Protein AF-A0A1F6DZS0-F1 (afdb_monomer_lite)

pLDDT: mean 93.01, std 6.62, range [64.44, 98.12]

Foldseek 3Di:
DDPVVVVVVQVPDPPDPDDDDDDDLVRVLVCVQVVVPVQQEAEDAQVCVVHDDRCPVPPHHYDHDYDPDPDDPVVVVVVVVVVVVVVVVD

Sequence (90 aa):
MSLDERRIILSAIRYVDEIFEYDTEAELYDTLKKNEYGFDIRIIGADWKGKPYTGHDLPIEVYFNSRNHDFSTTALRERIYEAEKARKTA

Structure (mmCIF, N/CA/C/O backbone):
data_AF-A0A1F6DZS0-F1
#
_entry.id   AF-A0A1F6DZS0-F1
#
loop_
_atom_site.group_PDB
_atom_site.id
_atom_site.type_symbol
_atom_site.label_atom_id
_atom_site.label_alt_id
_atom_site.label_comp_id
_atom_site.label_asym_id
_atom_site.label_entity_id
_atom_site.label_seq_id
_atom_site.pdbx_PDB_ins_code
_atom_site.Cartn_x
_atom_site.Cartn_y
_atom_site.Cartn_z
_atom_site.occupancy
_atom_site.B_iso_or_equiv
_atom_site.auth_seq_id
_atom_site.auth_comp_id
_atom_site.auth_asym_id
_atom_site.auth_atom_id
_atom_site.pdbx_PDB_model_num
ATOM 1 N N . MET A 1 1 ? 3.480 5.641 -13.762 1.00 83.25 1 MET A N 1
ATOM 2 C CA . MET A 1 1 ? 2.096 5.154 -13.734 1.00 83.25 1 MET A CA 1
ATOM 3 C C . MET A 1 1 ? 1.277 6.181 -12.985 1.00 83.25 1 MET A C 1
ATOM 5 O O . MET A 1 1 ? 1.615 6.455 -11.835 1.00 83.25 1 MET A O 1
ATOM 9 N N . SER A 1 2 ? 0.307 6.807 -13.640 1.00 96.00 2 SER A N 1
ATOM 10 C CA . SER A 1 2 ? -0.620 7.739 -12.996 1.00 96.00 2 SER A CA 1
ATOM 11 C C . SER A 1 2 ? -1.585 6.996 -12.059 1.00 96.00 2 SER A C 1
ATOM 13 O O . SER A 1 2 ? -1.582 5.763 -11.977 1.00 96.00 2 SER A O 1
ATOM 15 N N . LEU A 1 3 ? -2.395 7.739 -11.303 1.00 95.25 3 LEU A N 1
ATOM 16 C CA . LEU A 1 3 ? -3.498 7.160 -10.533 1.00 95.25 3 LEU A CA 1
ATOM 17 C C . LEU A 1 3 ? -4.521 6.489 -11.465 1.00 95.25 3 LEU A C 1
ATOM 19 O O . LEU A 1 3 ? -4.853 5.326 -11.247 1.00 95.25 3 LEU A O 1
ATOM 23 N N . ASP A 1 4 ? -4.899 7.161 -12.553 1.00 96.81 4 ASP A N 1
ATOM 24 C CA . ASP A 1 4 ? -5.858 6.645 -13.539 1.00 96.81 4 ASP A CA 1
ATOM 25 C C . ASP A 1 4 ? -5.400 5.323 -14.165 1.00 96.81 4 ASP A C 1
ATOM 27 O O . ASP A 1 4 ? -6.163 4.362 -14.243 1.00 96.81 4 ASP A O 1
ATOM 31 N N . GLU A 1 5 ? -4.124 5.228 -14.553 1.00 97.69 5 GLU A N 1
ATOM 32 C CA . GLU A 1 5 ? -3.555 3.997 -15.112 1.00 97.69 5 GLU A CA 1
ATOM 33 C C . GLU A 1 5 ? -3.600 2.843 -14.100 1.00 97.69 5 GLU A C 1
ATOM 35 O O . GLU A 1 5 ? -3.936 1.715 -14.462 1.00 97.69 5 GLU A O 1
ATOM 40 N N . ARG A 1 6 ? -3.310 3.113 -12.817 1.00 97.00 6 ARG A N 1
ATOM 41 C CA . ARG A 1 6 ? -3.423 2.103 -11.751 1.00 97.00 6 ARG A CA 1
ATOM 42 C C . ARG A 1 6 ? -4.862 1.635 -11.578 1.00 97.00 6 ARG A C 1
ATOM 44 O O . ARG A 1 6 ? -5.082 0.435 -11.433 1.00 97.00 6 ARG A O 1
ATOM 51 N N . ARG A 1 7 ? -5.825 2.561 -11.618 1.00 97.31 7 ARG A N 1
ATOM 52 C CA . ARG A 1 7 ? -7.253 2.249 -11.494 1.00 97.31 7 ARG A CA 1
ATOM 53 C C . ARG A 1 7 ? -7.718 1.334 -12.625 1.00 97.31 7 ARG A C 1
ATOM 55 O O . ARG A 1 7 ? -8.378 0.341 -12.346 1.00 97.31 7 ARG A O 1
ATOM 62 N N . ILE A 1 8 ? -7.308 1.614 -13.865 1.00 97.25 8 ILE A N 1
ATOM 63 C CA . ILE A 1 8 ? -7.606 0.773 -15.039 1.00 97.25 8 ILE A CA 1
ATOM 64 C C . ILE A 1 8 ? -7.005 -0.631 -14.889 1.00 97.25 8 ILE A C 1
ATOM 66 O O . ILE A 1 8 ? -7.658 -1.627 -15.190 1.00 97.25 8 ILE A O 1
ATOM 70 N N . ILE A 1 9 ? -5.757 -0.732 -14.423 1.00 97.38 9 ILE A N 1
ATOM 71 C CA . ILE A 1 9 ? -5.097 -2.032 -14.238 1.00 97.38 9 ILE A CA 1
ATOM 72 C C . ILE A 1 9 ? -5.812 -2.857 -13.162 1.00 97.38 9 ILE A C 1
ATOM 74 O O . ILE A 1 9 ? -6.040 -4.048 -13.364 1.00 97.38 9 ILE A O 1
ATOM 78 N N . LEU A 1 10 ? -6.168 -2.239 -12.032 1.00 97.56 10 LEU A N 1
ATOM 79 C CA . LEU A 1 10 ? -6.870 -2.913 -10.938 1.00 97.56 10 LEU A CA 1
ATOM 80 C C . LEU A 1 10 ? -8.287 -3.335 -11.340 1.00 97.56 10 LEU A C 1
ATOM 82 O O . LEU A 1 10 ? -8.681 -4.458 -11.035 1.00 97.56 10 LEU A O 1
ATOM 86 N N . SER A 1 11 ? -9.022 -2.487 -12.065 1.00 97.38 11 SER A N 1
ATOM 87 C CA . SER A 1 11 ? -10.392 -2.793 -12.496 1.00 97.38 11 SER A CA 1
ATOM 88 C C . SER A 1 11 ? -10.466 -3.907 -13.543 1.00 97.38 11 SER A C 1
ATOM 90 O O . SER A 1 11 ? -11.516 -4.516 -13.722 1.00 97.38 11 SER A O 1
ATOM 92 N N . ALA A 1 12 ? -9.356 -4.218 -14.217 1.00 97.81 12 ALA A N 1
ATOM 93 C CA . ALA A 1 12 ? -9.264 -5.351 -15.134 1.00 97.81 12 ALA A CA 1
ATOM 94 C C . ALA A 1 12 ? -9.073 -6.708 -14.420 1.00 97.81 12 ALA A C 1
ATOM 96 O O . ALA A 1 12 ? -9.107 -7.759 -15.066 1.00 97.81 12 ALA A O 1
ATOM 97 N N . ILE A 1 13 ? -8.844 -6.723 -13.101 1.00 98.06 13 ILE A N 1
ATOM 98 C CA . ILE A 1 13 ? -8.649 -7.955 -12.331 1.00 98.06 13 ILE A CA 1
ATOM 99 C C . ILE A 1 13 ? -10.014 -8.540 -11.958 1.00 98.06 13 ILE A C 1
ATOM 101 O O . ILE A 1 13 ? -10.764 -7.943 -11.198 1.00 98.06 13 ILE A O 1
ATOM 105 N N . ARG A 1 14 ? -10.297 -9.775 -12.396 1.00 98.12 14 ARG A N 1
ATOM 106 C CA . ARG A 1 14 ? -11.588 -10.467 -12.169 1.00 98.12 14 ARG A CA 1
ATOM 107 C C . ARG A 1 14 ? -12.036 -10.638 -10.708 1.00 98.12 14 ARG A C 1
ATOM 109 O O . ARG A 1 14 ? -13.144 -11.097 -10.480 1.00 98.12 14 ARG A O 1
ATOM 116 N N . TYR A 1 15 ? -11.139 -10.404 -9.754 1.00 97.56 15 TYR A N 1
ATOM 117 C CA . TYR A 1 15 ? -11.371 -10.568 -8.316 1.00 97.56 15 TYR A CA 1
ATOM 118 C C . TYR A 1 15 ? -11.504 -9.226 -7.583 1.00 97.56 15 TYR A C 1
ATOM 120 O O . TYR A 1 15 ? -11.493 -9.206 -6.358 1.00 97.56 15 TYR A O 1
ATOM 128 N N . VAL A 1 16 ? -11.513 -8.111 -8.317 1.00 97.38 16 VAL A N 1
ATOM 129 C CA . VAL A 1 16 ? -11.663 -6.765 -7.766 1.00 97.38 16 VAL A CA 1
ATOM 130 C C . VAL A 1 16 ? -13.061 -6.279 -8.116 1.00 97.38 16 VAL A C 1
ATOM 132 O O . VAL A 1 16 ? -13.333 -5.979 -9.275 1.00 97.38 16 VAL A O 1
ATOM 135 N N . ASP A 1 17 ? -13.931 -6.207 -7.112 1.00 96.56 17 ASP A N 1
ATOM 136 C CA . ASP A 1 17 ? -15.293 -5.690 -7.270 1.00 96.56 17 ASP A CA 1
ATOM 137 C C . ASP A 1 17 ? -15.321 -4.156 -7.205 1.00 96.56 17 ASP A C 1
ATOM 139 O O . ASP A 1 17 ? -15.922 -3.498 -8.054 1.00 96.56 17 ASP A O 1
ATOM 143 N N . GLU A 1 18 ? -14.618 -3.573 -6.228 1.00 96.06 18 GLU A N 1
ATOM 144 C CA . GLU A 1 18 ? -14.621 -2.133 -5.967 1.00 96.06 18 GLU A CA 1
ATOM 145 C C . GLU A 1 18 ? -13.215 -1.586 -5.681 1.00 96.06 18 GLU A C 1
ATOM 147 O O . GLU A 1 18 ? -12.342 -2.271 -5.144 1.00 96.06 18 GLU A O 1
ATOM 152 N N . ILE A 1 19 ? -12.997 -0.319 -6.053 1.00 96.00 19 ILE A N 1
ATOM 153 C CA . ILE A 1 19 ? -11.748 0.415 -5.819 1.00 96.00 19 ILE A CA 1
ATOM 154 C C . ILE A 1 19 ? -12.091 1.751 -5.169 1.00 96.00 19 ILE A C 1
ATOM 156 O O . ILE A 1 19 ? -12.676 2.631 -5.816 1.00 96.00 19 ILE A O 1
ATOM 160 N N . PHE A 1 20 ? -11.653 1.916 -3.924 1.00 95.06 20 PHE A N 1
ATOM 161 C CA . PHE A 1 20 ? -11.645 3.198 -3.232 1.00 95.06 20 PHE A CA 1
ATOM 162 C C . PHE A 1 20 ? -10.228 3.782 -3.212 1.00 95.06 20 PHE A C 1
ATOM 164 O O . PHE A 1 20 ? -9.230 3.058 -3.261 1.00 95.06 20 PHE A O 1
ATOM 171 N N . GLU A 1 21 ? -10.146 5.104 -3.169 1.00 95.44 21 GLU A N 1
ATOM 172 C CA . GLU A 1 21 ? -8.896 5.859 -3.149 1.00 95.44 21 GLU A CA 1
ATOM 173 C C . GLU A 1 21 ? -8.807 6.632 -1.834 1.00 95.44 21 GLU A C 1
ATOM 175 O O . GLU A 1 21 ? -9.825 7.048 -1.284 1.00 95.44 21 GLU A O 1
ATOM 180 N N . TYR A 1 22 ? -7.590 6.803 -1.333 1.00 95.56 22 TYR A N 1
ATOM 181 C CA . TYR A 1 22 ? -7.283 7.589 -0.143 1.00 95.56 22 TYR A CA 1
ATOM 182 C C . TYR A 1 22 ? -5.931 8.274 -0.354 1.00 95.56 22 TYR A C 1
ATOM 184 O O . TYR A 1 22 ? -5.074 7.739 -1.068 1.00 95.56 22 TYR A O 1
ATOM 192 N N . ASP A 1 23 ? -5.742 9.448 0.242 1.00 96.12 23 ASP A N 1
ATOM 193 C CA . ASP A 1 23 ? -4.516 10.239 0.094 1.00 96.12 23 ASP A CA 1
ATOM 194 C C . ASP A 1 23 ? -3.566 10.022 1.277 1.00 96.12 23 ASP A C 1
ATOM 196 O O . ASP A 1 23 ? -2.347 9.937 1.114 1.00 96.12 23 ASP A O 1
ATOM 200 N N . THR A 1 24 ? -4.116 9.857 2.485 1.00 97.50 24 THR A N 1
ATOM 201 C CA . THR A 1 24 ? -3.311 9.741 3.710 1.00 97.50 24 THR A CA 1
ATOM 202 C C . THR A 1 24 ? -3.600 8.479 4.521 1.00 97.50 24 THR A C 1
ATOM 204 O O . THR A 1 24 ? -4.692 7.915 4.494 1.00 97.50 24 THR A O 1
ATOM 207 N N . GLU A 1 25 ? -2.618 8.048 5.319 1.00 96.56 25 GLU A N 1
ATOM 208 C CA . GLU A 1 25 ? -2.7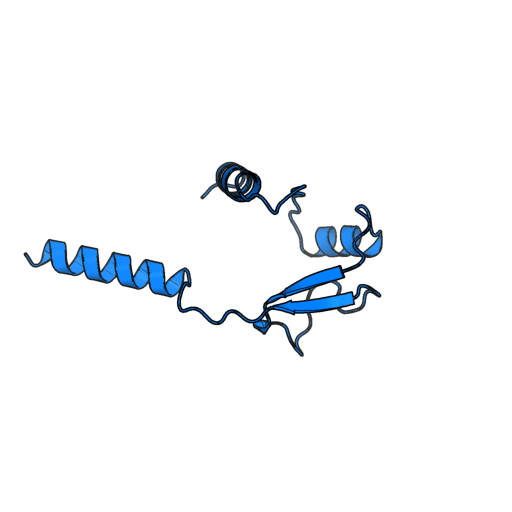97 6.937 6.268 1.00 96.56 25 GLU A CA 1
ATOM 209 C C . GLU A 1 25 ? -3.866 7.243 7.333 1.00 96.56 25 GLU A C 1
ATOM 211 O O . GLU A 1 25 ? -4.519 6.329 7.831 1.00 96.56 25 GLU A O 1
ATOM 216 N N . ALA A 1 26 ? -4.075 8.523 7.667 1.00 97.12 26 ALA A N 1
ATOM 217 C CA . ALA A 1 26 ? -5.131 8.947 8.584 1.00 97.12 26 ALA A CA 1
ATOM 218 C C . ALA A 1 26 ? -6.527 8.741 7.976 1.00 97.12 26 ALA A C 1
ATOM 220 O O . ALA A 1 26 ? -7.408 8.211 8.648 1.00 97.12 26 ALA A O 1
ATOM 221 N N . GLU A 1 27 ? -6.711 9.078 6.696 1.00 97.25 27 GLU A N 1
ATOM 222 C CA . GLU A 1 27 ? -7.962 8.810 5.974 1.00 97.25 27 GLU A CA 1
ATOM 223 C C . GLU A 1 27 ? -8.251 7.311 5.896 1.00 97.25 27 GLU A C 1
ATOM 225 O O . GLU A 1 27 ? -9.356 6.881 6.221 1.00 97.25 27 GLU A O 1
ATOM 230 N N . LEU A 1 28 ? -7.243 6.497 5.553 1.00 96.44 28 LEU A N 1
ATOM 231 C CA . LEU A 1 28 ? -7.387 5.041 5.552 1.00 96.44 28 LEU A CA 1
ATOM 232 C C . LEU A 1 28 ? -7.798 4.519 6.935 1.00 96.44 28 LEU A C 1
ATOM 234 O O . LEU A 1 28 ? -8.682 3.669 7.038 1.00 96.44 28 LEU A O 1
ATOM 238 N N . TYR A 1 29 ? -7.163 5.016 7.999 1.00 97.19 29 TYR A N 1
ATOM 239 C CA . TYR A 1 29 ? -7.501 4.630 9.365 1.00 97.19 29 TYR A CA 1
ATOM 240 C C . TYR A 1 29 ? -8.953 4.971 9.710 1.00 97.19 29 TYR A C 1
ATOM 242 O O . TYR A 1 29 ? -9.669 4.121 10.238 1.00 97.19 29 TYR A O 1
ATOM 250 N N . ASP A 1 30 ? -9.406 6.180 9.379 1.00 97.00 30 ASP A N 1
ATOM 251 C CA . ASP A 1 30 ? -10.771 6.622 9.657 1.00 97.00 30 ASP A CA 1
ATOM 252 C C . ASP A 1 30 ? -11.810 5.811 8.876 1.00 97.00 30 ASP A C 1
ATOM 254 O O . ASP A 1 30 ? -12.823 5.406 9.454 1.00 97.00 30 ASP A O 1
ATOM 258 N N . THR A 1 31 ? -11.550 5.506 7.604 1.00 96.31 31 THR A N 1
ATOM 259 C CA . THR A 1 31 ? -12.409 4.642 6.781 1.00 96.31 31 THR A CA 1
ATOM 260 C C . THR A 1 31 ? -12.499 3.223 7.349 1.00 96.31 31 THR A C 1
ATOM 262 O O . THR A 1 31 ? -13.598 2.673 7.460 1.00 96.31 31 THR A O 1
ATOM 265 N N . LEU A 1 32 ? -11.372 2.635 7.774 1.00 96.06 32 LEU A N 1
ATOM 266 C CA . LEU A 1 32 ? -11.355 1.319 8.426 1.00 96.06 32 LEU A CA 1
ATOM 267 C C . LEU A 1 32 ? -12.101 1.345 9.765 1.00 96.06 32 LEU A C 1
ATOM 269 O O . LEU A 1 32 ? -12.883 0.445 10.057 1.00 96.06 32 LEU A O 1
ATOM 273 N N . LYS A 1 33 ? -11.896 2.389 10.572 1.00 96.50 33 LYS A N 1
ATOM 274 C CA . LYS A 1 33 ? -12.505 2.533 11.900 1.00 96.50 33 LYS A CA 1
ATOM 275 C C . LYS A 1 33 ? -14.019 2.702 11.838 1.00 96.50 33 LYS A C 1
ATOM 277 O O . LYS A 1 33 ? -14.731 2.129 12.658 1.00 96.50 33 LYS A O 1
ATOM 282 N N . LYS A 1 34 ? -14.513 3.499 10.891 1.00 96.19 34 LYS A N 1
ATOM 283 C CA . LYS A 1 34 ? -15.953 3.656 10.630 1.00 96.19 34 LYS A CA 1
ATOM 284 C C . LYS A 1 34 ? -16.554 2.439 9.931 1.00 96.19 34 LYS A C 1
ATOM 286 O O . LYS A 1 34 ? -17.774 2.325 9.877 1.00 96.19 34 LYS A O 1
ATOM 291 N N . ASN A 1 35 ? -15.701 1.563 9.405 1.00 93.31 35 ASN A N 1
ATOM 292 C CA . ASN A 1 35 ? -16.066 0.419 8.595 1.00 93.31 35 ASN A CA 1
ATOM 293 C C . ASN A 1 35 ? -16.991 0.799 7.425 1.00 93.31 35 ASN A C 1
ATOM 295 O O . ASN A 1 35 ? -18.011 0.151 7.200 1.00 93.31 35 ASN A O 1
ATOM 299 N N . GLU A 1 36 ? -16.647 1.875 6.703 1.00 91.88 36 GLU A N 1
ATOM 300 C CA . GLU A 1 36 ? -17.534 2.518 5.709 1.00 91.88 36 GLU A CA 1
ATOM 301 C C . GLU A 1 36 ? -18.012 1.556 4.607 1.00 91.88 36 GLU A C 1
ATOM 303 O O . GLU A 1 36 ? -19.093 1.749 4.056 1.00 91.88 36 GLU A O 1
ATOM 308 N N . TYR A 1 37 ? -17.239 0.500 4.336 1.00 91.38 37 TYR A N 1
ATOM 309 C CA . TYR A 1 37 ? -17.507 -0.494 3.294 1.00 91.38 37 TYR A CA 1
ATOM 310 C C . TYR A 1 37 ? -17.788 -1.907 3.834 1.00 91.38 37 TYR A C 1
ATOM 312 O O . TYR A 1 37 ? -17.891 -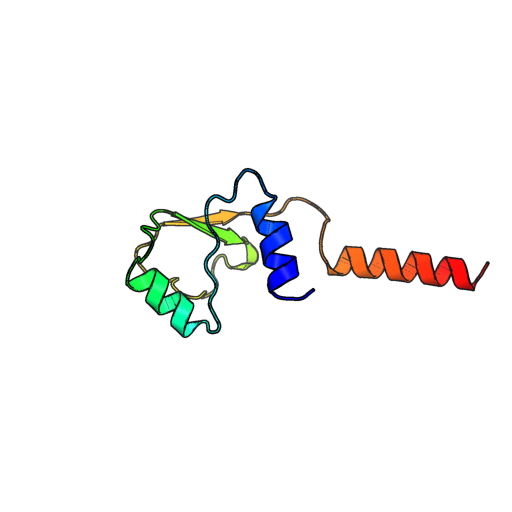2.843 3.048 1.00 91.38 37 TYR A O 1
ATOM 320 N N . GLY A 1 38 ? -17.904 -2.093 5.155 1.00 93.50 38 GLY A N 1
ATOM 321 C CA . GLY A 1 38 ? -18.199 -3.411 5.734 1.00 93.50 38 GLY A CA 1
ATOM 322 C C . GLY A 1 38 ? -17.055 -4.428 5.602 1.00 93.50 38 GLY A C 1
ATOM 323 O O . GLY A 1 38 ? -17.276 -5.568 5.213 1.00 93.50 38 GLY A O 1
ATOM 324 N N . PHE A 1 39 ? -15.823 -4.030 5.911 1.00 93.94 39 PHE A N 1
ATOM 325 C CA . PHE A 1 39 ? -14.655 -4.906 5.941 1.00 93.94 39 PHE A CA 1
ATOM 326 C C . PHE A 1 39 ? -14.704 -5.883 7.125 1.00 93.94 39 PHE A C 1
ATOM 328 O O . PHE A 1 39 ? -14.384 -5.521 8.257 1.00 93.94 39 PHE A O 1
ATOM 335 N N . ASP A 1 40 ? -15.029 -7.145 6.855 1.00 95.69 40 ASP A 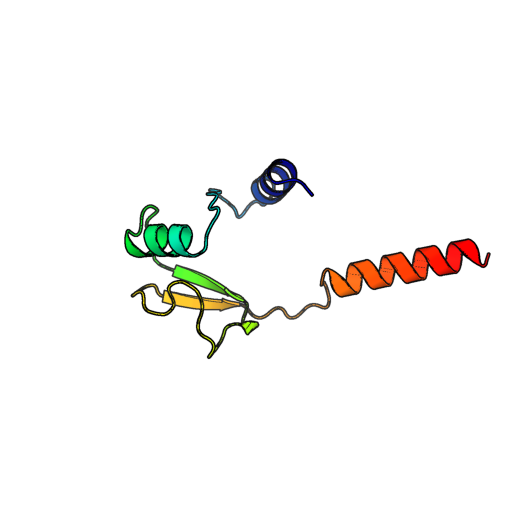N 1
ATOM 336 C CA . ASP A 1 40 ? -14.915 -8.221 7.851 1.00 95.69 40 ASP A CA 1
ATOM 337 C C . ASP A 1 40 ? -13.478 -8.756 7.950 1.00 95.69 40 ASP A C 1
ATOM 339 O O . ASP A 1 40 ? -12.959 -9.031 9.034 1.00 95.69 40 ASP A O 1
ATOM 343 N N . ILE A 1 41 ? -12.819 -8.879 6.793 1.00 96.06 41 ILE A N 1
ATOM 344 C CA . ILE A 1 41 ? -11.489 -9.465 6.650 1.00 96.06 41 ILE A CA 1
ATOM 345 C C . ILE A 1 41 ? -10.578 -8.505 5.891 1.00 96.06 41 ILE A C 1
ATOM 347 O O . ILE A 1 41 ? -10.919 -8.009 4.817 1.00 96.06 41 ILE A O 1
ATOM 351 N N . ARG A 1 42 ? -9.361 -8.315 6.403 1.00 95.56 42 ARG A N 1
ATOM 352 C CA . ARG A 1 42 ? -8.298 -7.569 5.732 1.00 95.56 42 ARG A CA 1
ATOM 353 C C . ARG A 1 42 ? -7.112 -8.466 5.414 1.00 95.56 42 ARG A C 1
ATOM 355 O O . ARG A 1 42 ? -6.585 -9.168 6.271 1.00 95.56 42 ARG A O 1
ATOM 362 N N . ILE A 1 43 ? -6.634 -8.391 4.177 1.00 95.44 43 ILE A N 1
ATOM 363 C CA . ILE A 1 43 ? -5.460 -9.139 3.723 1.00 95.44 43 ILE A CA 1
ATOM 364 C C . ILE A 1 43 ? -4.284 -8.173 3.575 1.00 95.44 43 ILE A C 1
ATOM 366 O O . ILE 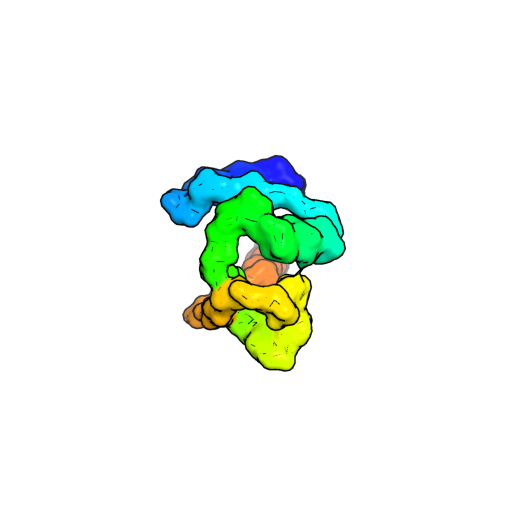A 1 43 ? -4.388 -7.160 2.886 1.00 95.44 43 ILE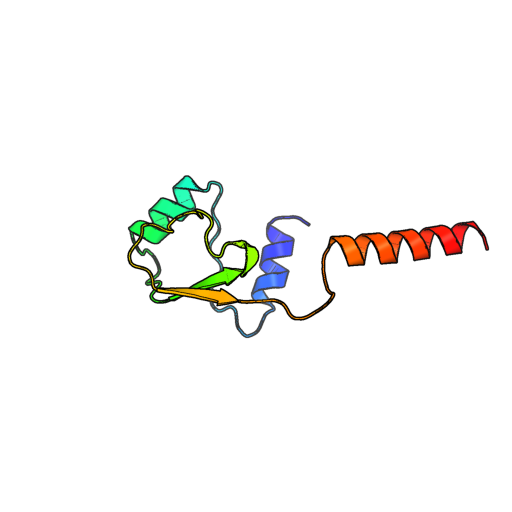 A O 1
ATOM 370 N N . ILE A 1 44 ? -3.154 -8.481 4.213 1.00 95.00 44 ILE A N 1
ATOM 371 C CA . ILE A 1 44 ? -1.927 -7.670 4.162 1.00 95.00 44 ILE A CA 1
ATOM 372 C C . ILE A 1 44 ? -0.740 -8.573 3.813 1.00 95.00 44 ILE A C 1
ATOM 374 O O . ILE A 1 44 ? -0.752 -9.772 4.080 1.00 95.00 44 ILE A O 1
ATOM 378 N N . GLY A 1 45 ? 0.308 -8.022 3.200 1.00 92.12 45 GLY A N 1
ATOM 379 C CA . GLY A 1 45 ? 1.547 -8.765 2.961 1.00 92.12 45 GLY A CA 1
ATOM 380 C C . GLY A 1 45 ? 2.199 -9.255 4.261 1.00 92.12 45 GLY A C 1
ATOM 381 O O . GLY A 1 45 ? 2.241 -8.531 5.257 1.00 92.12 45 GLY A O 1
ATOM 382 N N . ALA A 1 46 ? 2.762 -10.465 4.239 1.00 92.25 46 ALA A N 1
ATOM 383 C CA . ALA A 1 46 ? 3.416 -11.084 5.397 1.00 92.25 46 ALA A CA 1
ATOM 384 C C . ALA A 1 46 ? 4.584 -10.273 5.994 1.00 92.25 46 ALA A C 1
ATOM 386 O O . ALA A 1 46 ? 4.918 -10.461 7.161 1.00 92.25 46 ALA A O 1
ATOM 387 N N . ASP A 1 47 ? 5.144 -9.321 5.242 1.00 90.19 47 ASP A N 1
ATOM 388 C CA . ASP A 1 47 ? 6.209 -8.408 5.686 1.00 90.19 47 ASP A CA 1
ATOM 389 C C . ASP A 1 47 ? 5.808 -7.521 6.884 1.00 90.19 47 ASP A C 1
ATOM 391 O O . ASP A 1 47 ? 6.682 -7.006 7.596 1.00 90.19 47 ASP A O 1
ATOM 395 N N . TRP A 1 48 ? 4.498 -7.356 7.108 1.00 93.00 48 TRP A N 1
ATOM 396 C CA . TRP A 1 48 ? 3.905 -6.601 8.217 1.00 93.00 48 TRP A CA 1
ATOM 397 C C . TRP A 1 48 ? 3.608 -7.449 9.457 1.00 93.00 48 TRP A C 1
ATOM 399 O O . TRP A 1 48 ? 3.200 -6.915 10.487 1.00 93.00 48 TRP A O 1
ATOM 409 N N . LYS A 1 49 ? 3.821 -8.767 9.401 1.00 91.06 49 LYS A N 1
ATOM 410 C CA . LYS A 1 49 ? 3.582 -9.643 10.549 1.00 91.06 49 LYS A CA 1
ATOM 411 C C . LYS A 1 49 ? 4.507 -9.250 11.707 1.00 91.06 49 LYS A C 1
ATOM 413 O O . LYS A 1 49 ? 5.726 -9.235 11.560 1.00 91.06 49 LYS A O 1
ATOM 418 N N . GLY A 1 50 ? 3.918 -8.926 12.860 1.00 90.69 50 GLY A N 1
ATOM 419 C CA . GLY A 1 50 ? 4.652 -8.482 14.052 1.00 90.69 50 GLY A CA 1
ATOM 420 C C . GLY A 1 50 ? 5.146 -7.030 14.009 1.00 90.69 50 GLY A C 1
ATOM 421 O O . GLY A 1 50 ? 5.899 -6.630 14.893 1.00 90.69 50 GLY A O 1
ATOM 422 N N . LYS A 1 51 ? 4.738 -6.239 13.009 1.00 94.50 51 LYS A N 1
ATOM 423 C CA . LYS A 1 51 ? 5.024 -4.801 12.915 1.00 94.50 51 LYS A CA 1
ATOM 424 C C . LYS A 1 51 ? 3.720 -4.004 13.000 1.00 94.50 51 LYS A C 1
ATOM 426 O O . LYS A 1 51 ? 2.691 -4.505 12.549 1.00 94.50 51 LYS A O 1
ATOM 431 N N . PRO A 1 52 ? 3.740 -2.773 13.535 1.00 92.88 52 PRO A N 1
ATOM 432 C CA . PRO A 1 52 ? 2.575 -1.901 13.476 1.00 92.88 52 PRO A CA 1
ATOM 433 C C . PRO A 1 52 ? 2.280 -1.516 12.021 1.00 92.88 52 PRO A C 1
ATOM 435 O O . PRO A 1 52 ? 3.188 -1.164 11.270 1.00 92.88 52 PRO A O 1
ATOM 438 N N . TYR A 1 53 ? 1.008 -1.580 11.638 1.00 94.94 53 TYR A N 1
ATOM 439 C CA . TYR A 1 53 ? 0.469 -1.110 10.360 1.00 94.94 53 TYR A CA 1
ATOM 440 C C . TYR A 1 53 ? -0.811 -0.310 10.624 1.00 94.94 53 TYR A C 1
ATOM 442 O O . TYR A 1 53 ? -1.426 -0.440 11.681 1.00 94.94 53 TYR A O 1
ATOM 450 N N . THR A 1 54 ? -1.239 0.531 9.691 1.00 95.94 54 THR A N 1
ATOM 451 C CA . THR A 1 54 ? -2.436 1.371 9.861 1.00 95.94 54 THR A CA 1
ATOM 452 C C . THR A 1 54 ? -3.660 0.520 10.173 1.00 95.94 54 THR A C 1
ATOM 454 O O . THR A 1 54 ? -3.988 -0.350 9.374 1.00 95.94 54 THR A O 1
ATOM 457 N N . GLY A 1 55 ? -4.318 0.736 11.316 1.00 94.38 55 GLY A N 1
ATOM 458 C CA . GLY A 1 55 ? -5.500 -0.024 11.746 1.00 94.38 55 GLY A CA 1
ATOM 459 C C . GLY A 1 55 ? -5.214 -1.381 12.404 1.00 94.38 55 GLY A C 1
ATOM 460 O O . GLY A 1 55 ? -6.132 -2.184 12.523 1.00 94.38 55 GLY A O 1
ATOM 461 N N . HIS A 1 56 ? -3.970 -1.665 12.809 1.00 94.31 56 HIS A N 1
ATOM 462 C CA . HIS A 1 56 ? -3.600 -2.889 13.547 1.00 94.31 56 HIS A CA 1
ATOM 463 C C . HIS A 1 56 ? -4.285 -3.034 14.919 1.00 94.31 56 HIS A C 1
ATOM 465 O O . HIS A 1 56 ? -4.308 -4.124 15.483 1.00 94.31 56 HIS A O 1
ATOM 471 N N . ASP A 1 57 ? -4.799 -1.934 15.462 1.00 95.38 57 ASP A N 1
ATOM 472 C CA . ASP A 1 57 ? -5.528 -1.817 16.726 1.00 95.38 57 ASP A CA 1
ATOM 473 C C . ASP A 1 57 ? -7.053 -1.959 16.570 1.00 95.38 57 ASP A C 1
ATOM 475 O O . ASP A 1 57 ? -7.772 -2.024 17.568 1.00 95.38 57 ASP A O 1
ATOM 479 N N . LEU A 1 58 ? -7.559 -2.009 15.334 1.00 95.50 58 LEU A N 1
ATOM 480 C CA . LEU A 1 58 ? -8.986 -2.135 15.048 1.00 95.50 58 LEU A CA 1
ATOM 481 C C . LEU A 1 58 ? -9.432 -3.608 15.103 1.00 95.50 58 LEU A C 1
ATOM 483 O O . LEU A 1 58 ? -8.647 -4.499 14.774 1.00 95.50 58 LEU A O 1
ATOM 487 N N . PRO A 1 59 ? -10.697 -3.893 15.466 1.00 94.25 59 PRO A N 1
ATOM 488 C CA . PRO A 1 59 ? -11.219 -5.255 15.593 1.00 94.25 59 PRO A CA 1
ATOM 489 C C . PRO A 1 59 ? -11.589 -5.871 14.227 1.00 94.25 59 PRO A C 1
ATOM 491 O O . PRO A 1 59 ? -12.698 -6.364 14.051 1.00 94.25 59 PRO A O 1
ATOM 494 N N . ILE A 1 60 ? -10.675 -5.816 13.255 1.00 95.19 60 ILE A N 1
ATOM 495 C CA . ILE A 1 60 ? -10.835 -6.406 11.917 1.00 95.19 60 ILE A CA 1
ATOM 496 C C . ILE A 1 60 ? -9.935 -7.636 11.834 1.00 95.19 60 ILE A C 1
ATOM 498 O O . ILE A 1 60 ? -8.765 -7.582 12.217 1.00 95.19 60 ILE A O 1
ATOM 502 N N . GLU A 1 61 ? -10.454 -8.750 11.327 1.00 95.69 61 GLU A N 1
ATOM 503 C CA . GLU A 1 61 ? -9.665 -9.969 11.177 1.00 95.69 61 GLU A CA 1
ATOM 504 C C . GLU A 1 61 ? -8.602 -9.787 10.085 1.00 95.69 61 GLU A C 1
ATOM 506 O O . GLU A 1 61 ? -8.917 -9.432 8.948 1.00 95.69 61 GLU A O 1
ATOM 511 N N . VAL A 1 62 ? -7.325 -10.020 10.415 1.00 95.56 62 VAL A N 1
ATOM 512 C CA . VAL A 1 62 ? -6.210 -9.796 9.480 1.00 95.56 62 VAL A CA 1
ATOM 513 C C . VAL A 1 62 ? -5.530 -11.100 9.079 1.00 95.56 62 VAL A C 1
ATOM 515 O O . VAL A 1 62 ? -4.957 -11.802 9.914 1.00 95.56 62 VAL A O 1
ATOM 518 N N . TYR A 1 63 ? -5.495 -11.366 7.772 1.00 96.00 63 TYR A N 1
ATOM 519 C CA . TYR A 1 63 ? -4.726 -12.456 7.175 1.00 96.00 63 TYR A CA 1
ATOM 520 C C . TYR A 1 63 ? -3.454 -11.934 6.509 1.00 96.00 63 TYR A C 1
ATOM 522 O O . TYR A 1 63 ? -3.475 -11.028 5.674 1.00 96.00 63 TYR A O 1
ATOM 530 N N . PHE A 1 64 ? -2.327 -12.557 6.846 1.00 94.81 64 PHE A N 1
ATOM 531 C CA . PHE A 1 64 ? -1.033 -12.239 6.253 1.00 94.81 64 PHE A CA 1
ATOM 532 C C . PHE A 1 64 ? -0.756 -13.141 5.051 1.00 94.81 64 PHE A C 1
ATOM 534 O O . PHE A 1 64 ? -0.494 -14.332 5.208 1.00 94.81 64 PHE A O 1
ATOM 541 N N . ASN A 1 65 ? -0.778 -12.566 3.853 1.00 92.44 65 ASN A N 1
ATOM 542 C CA . ASN A 1 65 ? -0.482 -13.269 2.613 1.00 92.44 65 ASN A CA 1
ATOM 543 C C . ASN A 1 65 ? 1.029 -13.247 2.320 1.00 92.44 65 ASN A C 1
ATOM 545 O O . ASN A 1 65 ? 1.631 -12.181 2.149 1.00 92.44 65 ASN A O 1
ATOM 549 N N . SER A 1 66 ? 1.652 -14.423 2.253 1.00 87.00 66 SER A N 1
ATOM 550 C CA . SER A 1 66 ? 3.056 -14.588 1.867 1.00 87.00 66 SER A CA 1
ATOM 551 C C . SER A 1 66 ? 3.181 -14.789 0.357 1.00 87.00 66 SER A C 1
ATOM 553 O O . SER A 1 66 ? 2.499 -15.631 -0.223 1.00 87.00 66 SER A O 1
ATOM 555 N N . ARG A 1 67 ? 4.093 -14.058 -0.286 1.00 78.31 67 ARG A N 1
ATOM 556 C CA . ARG A 1 67 ? 4.424 -14.261 -1.702 1.00 78.31 67 ARG A CA 1
ATOM 557 C C . ARG A 1 67 ? 5.489 -15.357 -1.822 1.00 78.31 67 ARG A C 1
ATOM 559 O O . ARG A 1 67 ? 6.561 -15.203 -1.254 1.00 78.31 67 ARG A O 1
ATOM 566 N N . ASN A 1 68 ? 5.217 -16.410 -2.596 1.00 70.56 68 ASN A N 1
ATOM 567 C CA . ASN A 1 68 ? 6.177 -17.488 -2.903 1.00 70.56 68 ASN A CA 1
ATOM 568 C C . ASN A 1 68 ? 6.744 -17.378 -4.333 1.00 70.56 68 ASN A C 1
ATOM 570 O O . ASN A 1 68 ? 6.980 -18.390 -4.986 1.00 70.56 68 ASN A O 1
ATOM 574 N N . HIS A 1 69 ? 6.903 -16.163 -4.864 1.00 75.12 69 HIS A N 1
ATOM 575 C CA . HIS A 1 69 ? 7.379 -15.957 -6.234 1.00 75.12 69 HIS A CA 1
ATOM 576 C C . HIS A 1 69 ? 8.399 -14.817 -6.337 1.00 75.12 69 HIS A C 1
ATOM 578 O O . HIS A 1 69 ? 8.314 -13.826 -5.609 1.00 75.12 69 HIS A O 1
ATOM 584 N N . ASP A 1 70 ? 9.275 -14.892 -7.339 1.00 65.88 70 ASP A N 1
ATOM 585 C CA . ASP A 1 70 ? 10.366 -13.926 -7.552 1.00 65.88 70 ASP A CA 1
ATOM 586 C C . ASP A 1 70 ? 9.941 -12.655 -8.310 1.00 65.88 70 ASP A C 1
ATOM 588 O O . ASP A 1 70 ? 10.770 -11.831 -8.704 1.00 65.88 70 ASP A O 1
ATOM 592 N N . PHE A 1 71 ? 8.640 -12.468 -8.551 1.00 77.81 71 PHE A N 1
ATOM 593 C CA . PHE A 1 71 ? 8.137 -11.240 -9.161 1.00 77.81 71 PHE A CA 1
ATOM 594 C C . PHE A 1 71 ? 8.161 -10.091 -8.150 1.00 77.81 71 PHE A C 1
ATOM 596 O O . PHE A 1 71 ? 7.325 -10.002 -7.249 1.00 77.81 71 PHE A O 1
ATOM 603 N N . SER A 1 72 ? 9.116 -9.183 -8.334 1.00 84.25 72 SER A N 1
ATOM 604 C CA . SER A 1 72 ? 9.184 -7.901 -7.638 1.00 84.25 72 SER A CA 1
ATOM 605 C C . SER A 1 72 ? 9.506 -6.777 -8.621 1.00 84.25 72 SER A C 1
ATOM 607 O O . SER A 1 72 ? 10.120 -6.997 -9.667 1.00 84.25 72 SER A O 1
ATOM 609 N N . THR A 1 73 ? 9.116 -5.548 -8.280 1.00 85.56 73 THR A N 1
ATOM 610 C CA . THR A 1 73 ? 9.447 -4.363 -9.086 1.00 85.56 73 THR A CA 1
ATOM 611 C C . THR A 1 73 ? 10.959 -4.173 -9.206 1.00 85.56 73 THR A C 1
ATOM 613 O O . THR A 1 73 ? 11.441 -3.763 -10.259 1.00 85.56 73 THR A O 1
ATOM 616 N N . THR A 1 74 ? 11.714 -4.495 -8.152 1.00 87.81 74 THR A N 1
ATOM 617 C CA . THR A 1 74 ? 13.182 -4.452 -8.162 1.00 87.81 74 THR A CA 1
ATOM 618 C C . THR A 1 74 ? 13.747 -5.454 -9.161 1.00 87.81 74 THR A C 1
ATOM 620 O O . THR A 1 74 ? 14.456 -5.046 -10.076 1.00 87.81 74 THR A O 1
ATOM 623 N N . ALA A 1 75 ? 13.333 -6.722 -9.078 1.00 90.50 75 ALA A N 1
ATOM 624 C CA . ALA A 1 75 ? 13.774 -7.757 -10.012 1.00 90.50 75 ALA A CA 1
ATOM 625 C C . ALA A 1 75 ? 13.393 -7.425 -11.466 1.00 90.50 75 ALA A C 1
ATOM 627 O O . ALA A 1 75 ? 14.161 -7.679 -12.391 1.00 90.50 75 ALA A O 1
ATOM 628 N N . LEU A 1 76 ? 12.222 -6.816 -11.695 1.00 92.62 76 LEU A N 1
ATOM 629 C CA . LEU A 1 76 ? 11.827 -6.352 -13.026 1.00 92.62 76 LEU A CA 1
ATOM 630 C C . LEU A 1 76 ? 12.755 -5.241 -13.545 1.00 92.62 76 LEU A C 1
ATOM 632 O O . LEU A 1 76 ? 13.182 -5.297 -14.697 1.00 92.62 76 LEU A O 1
ATOM 636 N N . ARG A 1 77 ? 13.087 -4.249 -12.709 1.00 93.75 77 ARG A N 1
ATOM 637 C CA . ARG A 1 77 ? 14.015 -3.163 -13.076 1.00 93.75 77 ARG A CA 1
ATOM 638 C C . ARG A 1 77 ? 15.411 -3.692 -13.394 1.00 93.75 77 ARG A C 1
ATOM 640 O O . ARG A 1 77 ? 15.998 -3.250 -14.374 1.00 93.75 77 ARG A O 1
ATOM 647 N N . GLU A 1 78 ? 15.9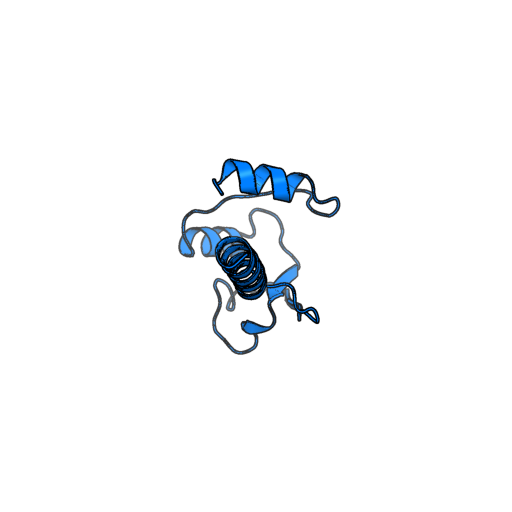08 -4.649 -12.615 1.00 95.19 78 GLU A N 1
ATOM 648 C CA . GLU A 1 78 ? 17.199 -5.306 -12.858 1.00 95.19 78 GLU A CA 1
ATOM 649 C C . GLU A 1 78 ? 17.214 -6.041 -14.202 1.00 95.19 78 GLU A C 1
ATOM 651 O O . GLU A 1 78 ? 18.124 -5.839 -15.002 1.00 95.19 78 GLU A O 1
ATOM 656 N N . ARG A 1 79 ? 16.166 -6.817 -14.511 1.00 94.12 79 ARG A N 1
ATOM 657 C CA . ARG A 1 79 ? 16.037 -7.500 -15.812 1.00 94.12 79 ARG A CA 1
ATOM 658 C C . ARG A 1 79 ? 16.051 -6.519 -16.986 1.00 94.12 79 ARG A C 1
ATOM 660 O O . ARG A 1 79 ? 16.700 -6.790 -17.993 1.00 94.12 79 ARG A O 1
ATOM 667 N N . ILE A 1 80 ? 15.354 -5.387 -16.860 1.00 95.50 80 ILE A N 1
ATOM 668 C CA . ILE A 1 80 ? 15.349 -4.330 -17.886 1.00 95.50 80 ILE A CA 1
ATOM 669 C C . ILE A 1 80 ? 16.746 -3.718 -18.029 1.00 95.50 80 ILE A C 1
ATOM 671 O O . ILE A 1 80 ? 17.226 -3.548 -19.147 1.00 95.50 80 ILE A O 1
ATOM 675 N N . TYR A 1 81 ? 17.406 -3.408 -16.912 1.00 96.38 81 TYR A N 1
ATOM 676 C CA . TYR A 1 81 ? 18.750 -2.836 -16.911 1.00 96.38 81 TYR A CA 1
ATOM 677 C C . TYR A 1 81 ? 19.763 -3.743 -17.622 1.00 96.38 81 TYR A C 1
ATOM 679 O O . TYR A 1 81 ? 20.476 -3.274 -18.509 1.00 96.38 81 TYR A O 1
ATOM 687 N N . GLU A 1 82 ? 19.797 -5.035 -17.288 1.00 96.50 82 GLU A N 1
ATOM 688 C CA . GLU A 1 82 ? 20.726 -5.984 -17.912 1.00 96.50 82 GLU A CA 1
ATOM 689 C C . GLU A 1 82 ? 20.443 -6.169 -19.410 1.00 96.50 82 GLU A C 1
ATOM 691 O O . GLU A 1 82 ? 21.376 -6.195 -20.215 1.00 96.50 82 GLU A O 1
ATOM 696 N N . ALA A 1 83 ? 19.167 -6.208 -19.815 1.00 96.12 83 ALA A N 1
ATOM 697 C CA . ALA A 1 83 ? 18.789 -6.272 -21.227 1.00 96.12 83 ALA A CA 1
ATOM 698 C C . ALA A 1 83 ? 19.252 -5.028 -22.011 1.00 96.12 83 ALA A C 1
ATOM 700 O O . ALA A 1 83 ? 19.812 -5.138 -23.104 1.00 96.12 83 ALA A O 1
ATOM 701 N N . GLU A 1 84 ? 19.072 -3.837 -21.437 1.00 97.06 84 GLU A N 1
ATOM 702 C CA . GLU A 1 84 ? 19.503 -2.571 -22.037 1.00 97.06 84 GLU A CA 1
ATOM 703 C C . GLU A 1 84 ? 21.027 -2.441 -22.113 1.00 97.06 84 GLU A C 1
ATOM 705 O O . GLU A 1 84 ? 21.563 -1.927 -23.098 1.00 97.06 84 GLU A O 1
ATOM 710 N N . LYS A 1 85 ? 21.738 -2.924 -21.090 1.00 96.69 85 LYS A N 1
ATOM 711 C CA . LYS A 1 85 ? 23.201 -2.968 -21.064 1.00 96.69 85 LYS A CA 1
ATOM 712 C C . LYS A 1 85 ? 23.736 -3.877 -22.168 1.00 96.69 85 LYS A C 1
ATOM 714 O O . LYS A 1 85 ? 24.567 -3.422 -22.948 1.00 96.69 85 LYS A O 1
ATOM 719 N N . ALA A 1 86 ? 23.206 -5.099 -22.283 1.00 95.25 86 ALA A N 1
ATOM 720 C CA . ALA A 1 86 ? 23.593 -6.055 -23.319 1.00 95.25 86 ALA A CA 1
ATOM 721 C C . ALA A 1 86 ? 23.387 -5.491 -24.735 1.00 95.25 86 ALA A C 1
ATOM 723 O O . ALA A 1 86 ? 24.278 -5.615 -25.574 1.00 95.25 86 ALA A O 1
ATOM 724 N N . ARG A 1 87 ? 22.260 -4.800 -24.974 1.00 94.31 87 ARG A N 1
ATOM 725 C CA . ARG A 1 87 ? 21.947 -4.154 -26.260 1.00 94.31 87 ARG A CA 1
ATOM 726 C C . ARG A 1 87 ? 22.957 -3.075 -26.657 1.00 94.31 87 ARG A C 1
ATOM 728 O O . ARG A 1 87 ? 23.191 -2.890 -27.840 1.00 94.31 87 ARG A O 1
ATOM 735 N N . LYS A 1 88 ? 23.524 -2.340 -25.694 1.00 88.19 88 LYS A N 1
ATOM 736 C CA . LYS A 1 88 ? 24.501 -1.265 -25.961 1.00 88.19 88 LYS A CA 1
ATOM 737 C C . LYS A 1 88 ? 25.925 -1.769 -26.204 1.00 88.19 88 LYS A C 1
ATOM 739 O O . LYS A 1 88 ? 26.745 -1.012 -26.708 1.00 88.19 88 LYS A O 1
ATOM 744 N N . THR A 1 89 ? 26.229 -2.996 -25.788 1.00 82.62 89 THR A N 1
ATOM 745 C CA . THR A 1 89 ? 27.534 -3.650 -25.996 1.00 82.62 89 THR A CA 1
ATOM 746 C C . THR A 1 89 ? 27.598 -4.537 -27.241 1.00 82.62 89 THR A C 1
ATOM 748 O O . THR A 1 89 ? 28.684 -5.020 -27.555 1.00 82.62 89 THR A O 1
ATOM 751 N N . ALA A 1 90 ? 26.465 -4.769 -27.908 1.00 64.44 90 ALA A N 1
ATOM 752 C CA . ALA A 1 90 ? 26.359 -5.477 -29.185 1.00 64.44 90 ALA A CA 1
ATOM 753 C C . ALA A 1 90 ? 26.432 -4.494 -30.360 1.00 64.44 90 ALA A C 1
ATOM 755 O O . ALA A 1 90 ? 27.001 -4.886 -31.402 1.00 64.44 90 ALA A O 1
#

Radius of gyration: 17.94 Å; chains: 1; bounding box: 46×28×46 Å

Organism: NCBI:txid1798500

Secondary structure (DSSP, 8-state):
--HHHHHHHHHTSTT-------SSHHHHHHHHHHTTT--SEEEEEGGGTTS--TTTTSS-EEEEEPP-S---HHHHHHHHHHHHHHHHH-

InterPro domains:
  IPR014729 Rossmann-like alpha/beta/alpha sandwich fold [G3DSA:3.40.50.620] (1-82)